Protein AF-A0AA39SJ85-F1 (afdb_monomer)

Sequence (107 aa):
MSWSLILIFIFHILLATVSAQLPNVTVAVDGTRDYRSIVEAVGVIPNNSDTFFYMHIKAGFYYENVYIGPEKRMIVMSGDGIGKTNVVSSRSNSSGFGIGDSAALSE

Foldseek 3Di:
DDVVVVVVVVVVVVVVVVPDDDAPFEEDCVPPTDHNAPQVVLVPQDFQDPDAHGYEYEFDEHAAQHERDPRRPRYDYHYPDDPRGHQDYPADVVNVADPQRRDSYHD

Radius of gyration: 18.67 Å; Cα contacts (8 Å, |Δi|>4): 174; chains: 1; bounding box: 26×42×61 Å

Secondary structure (DSSP, 8-state):
--HHHHHHHHHHHHHHHHT-PPPSEEE-TTSSSSBS-HHHHHHTSPTT-SS-EEEEE-SEEEE--EE--TT--SEEEEESSTTTEEEE----GGGT--GGGS-SEE-

Mean predicted aligned error: 7.39 Å

pLDDT: mean 90.7, std 10.91, range [55.97, 98.44]

Structure (mmCIF, N/CA/C/O backbone):
data_AF-A0AA39SJ85-F1
#
_entry.id   AF-A0AA39SJ85-F1
#
loop_
_atom_site.group_PDB
_atom_site.id
_atom_site.type_symbol
_atom_site.label_atom_id
_atom_site.label_alt_id
_atom_site.label_comp_id
_atom_site.label_asym_id
_atom_site.label_entity_id
_atom_site.label_seq_id
_atom_site.pdbx_PDB_ins_code
_atom_site.Cartn_x
_atom_site.Cartn_y
_atom_site.Cartn_z
_atom_site.occupancy
_atom_site.B_iso_or_equiv
_atom_site.auth_seq_id
_atom_site.auth_comp_id
_atom_site.auth_asym_id
_atom_site.auth_atom_id
_atom_site.pdbx_PDB_model_num
ATOM 1 N N . MET A 1 1 ? -2.245 -26.977 39.779 1.00 60.47 1 MET A N 1
ATOM 2 C CA . MET A 1 1 ? -2.369 -25.929 38.739 1.00 60.47 1 MET A CA 1
ATOM 3 C C . MET A 1 1 ? -1.894 -24.616 39.331 1.00 60.47 1 MET A C 1
ATOM 5 O O . MET A 1 1 ? -2.554 -24.084 40.212 1.00 60.47 1 MET A O 1
ATOM 9 N N . SER A 1 2 ? -0.702 -24.163 38.944 1.00 75.38 2 SER A N 1
ATOM 10 C CA . SER A 1 2 ? -0.111 -22.934 39.485 1.00 75.38 2 SER A CA 1
ATOM 11 C C . SER A 1 2 ? -0.765 -21.709 38.843 1.00 75.38 2 SER A C 1
ATOM 13 O O . SER A 1 2 ? -0.785 -21.598 37.618 1.00 75.38 2 SER A O 1
ATOM 15 N N . TRP A 1 3 ? -1.260 -20.776 39.659 1.00 70.81 3 TRP A N 1
ATOM 16 C CA . TRP A 1 3 ? -1.792 -19.478 39.215 1.00 70.81 3 TRP A CA 1
ATOM 17 C C . TRP A 1 3 ? -0.769 -18.646 38.423 1.00 70.81 3 TRP A C 1
ATOM 19 O O . TRP A 1 3 ? -1.144 -17.792 37.624 1.00 70.81 3 TRP A O 1
ATOM 29 N N . SER A 1 4 ? 0.523 -18.943 38.580 1.00 75.12 4 SER A N 1
ATOM 30 C CA . SER A 1 4 ? 1.608 -18.290 37.846 1.00 75.12 4 SER A CA 1
ATOM 31 C C . SER A 1 4 ? 1.532 -18.536 36.330 1.00 75.12 4 SER A C 1
ATOM 33 O O . SER A 1 4 ? 1.819 -17.636 35.547 1.00 75.12 4 SER A O 1
ATOM 35 N N . LEU A 1 5 ? 1.042 -19.704 35.895 1.00 78.06 5 LEU A N 1
ATOM 36 C CA . LEU A 1 5 ? 0.867 -20.003 34.467 1.00 78.06 5 LEU A CA 1
ATOM 37 C C . LEU A 1 5 ? -0.298 -19.220 33.847 1.00 78.06 5 LEU A C 1
ATOM 39 O O . LEU A 1 5 ? -0.199 -18.786 32.705 1.00 78.06 5 LEU A O 1
ATOM 43 N N . ILE 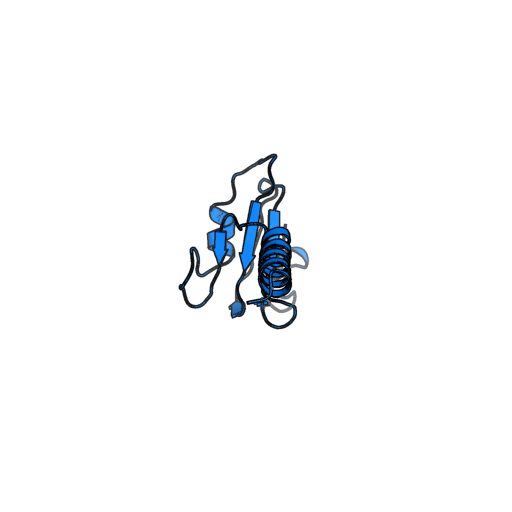A 1 6 ? -1.369 -18.989 34.611 1.00 80.12 6 ILE A N 1
ATOM 44 C CA . ILE A 1 6 ? -2.527 -18.201 34.162 1.00 80.12 6 ILE A CA 1
ATOM 45 C C . ILE A 1 6 ? -2.130 -16.727 33.995 1.00 80.12 6 ILE A C 1
ATOM 47 O O . ILE A 1 6 ? -2.489 -16.108 32.999 1.00 80.12 6 ILE A O 1
ATOM 51 N N . LEU A 1 7 ? -1.319 -16.184 34.908 1.00 77.69 7 LEU A N 1
ATOM 52 C CA . LEU A 1 7 ? -0.799 -14.815 34.813 1.00 77.69 7 LEU A CA 1
ATOM 53 C C . LEU A 1 7 ? 0.160 -14.619 33.632 1.00 77.69 7 LEU A C 1
ATOM 55 O O . LEU A 1 7 ? 0.075 -13.602 32.952 1.00 77.69 7 LEU A O 1
ATOM 59 N N . ILE A 1 8 ? 1.026 -15.595 33.339 1.00 82.25 8 ILE A N 1
ATOM 60 C CA . ILE A 1 8 ? 1.905 -15.543 32.159 1.00 82.25 8 ILE A CA 1
ATOM 61 C C . ILE A 1 8 ? 1.084 -15.609 30.867 1.00 82.25 8 ILE A C 1
ATOM 63 O O . ILE A 1 8 ? 1.389 -14.885 29.920 1.00 82.25 8 ILE A O 1
ATOM 67 N N . PHE A 1 9 ? 0.030 -16.429 30.828 1.00 80.19 9 PHE A N 1
ATOM 68 C CA . PHE A 1 9 ? -0.854 -16.530 29.666 1.00 80.19 9 PHE A CA 1
ATOM 69 C C . PHE A 1 9 ? -1.643 -15.232 29.441 1.00 80.19 9 PHE A C 1
ATOM 71 O O . PHE A 1 9 ? -1.699 -14.734 28.321 1.00 80.19 9 PHE A O 1
ATOM 78 N N . ILE A 1 10 ? -2.169 -14.626 30.511 1.00 79.25 10 ILE A N 1
ATOM 79 C CA . ILE A 1 10 ? -2.841 -13.319 30.461 1.00 79.25 10 ILE A CA 1
ATOM 80 C C . ILE A 1 10 ? -1.864 -12.214 30.044 1.00 79.25 10 ILE A C 1
ATOM 82 O O . ILE A 1 10 ? -2.227 -11.370 29.235 1.00 79.25 10 ILE A O 1
ATOM 86 N N . PHE A 1 11 ? -0.618 -12.230 30.524 1.00 76.81 11 PHE A N 1
ATOM 87 C CA . PHE A 1 11 ? 0.401 -11.253 30.131 1.00 76.81 11 PHE A CA 1
ATOM 88 C C . PHE A 1 11 ? 0.807 -11.384 28.656 1.00 76.81 11 PHE A C 1
ATOM 90 O O . PHE A 1 11 ? 0.956 -10.375 27.975 1.00 76.81 11 PHE A O 1
ATOM 97 N N . HIS A 1 12 ? 0.927 -12.608 28.131 1.00 70.88 12 HIS A N 1
ATOM 98 C CA . HIS A 1 12 ? 1.188 -12.828 26.703 1.00 70.88 12 HIS A CA 1
ATOM 99 C C . HIS A 1 12 ? 0.012 -12.388 25.830 1.00 70.88 12 HIS A C 1
ATOM 101 O O . HIS A 1 12 ? 0.224 -11.764 24.791 1.00 70.88 12 HIS A O 1
ATOM 107 N N . ILE A 1 13 ? -1.221 -12.668 26.262 1.00 71.69 13 ILE A N 1
ATOM 108 C CA . ILE A 1 13 ? -2.421 -12.182 25.574 1.00 71.69 13 ILE A CA 1
ATOM 109 C C . ILE A 1 13 ? -2.461 -10.647 25.613 1.00 71.69 13 ILE A C 1
ATOM 111 O O . ILE A 1 13 ? -2.690 -10.019 24.584 1.00 71.69 13 ILE A O 1
ATOM 115 N N . LEU A 1 14 ? -2.148 -10.030 26.756 1.00 70.75 14 LEU A N 1
ATOM 116 C CA . LEU A 1 14 ? -2.105 -8.577 26.909 1.00 70.75 14 LEU A CA 1
ATOM 117 C C . LEU A 1 14 ? -1.031 -7.939 26.009 1.00 70.75 14 LEU A C 1
ATOM 119 O O . LEU A 1 14 ? -1.325 -6.972 25.309 1.00 70.75 14 LEU A O 1
ATOM 123 N N . LEU A 1 15 ? 0.175 -8.515 25.945 1.00 64.00 15 LEU A N 1
ATOM 124 C CA . LEU A 1 15 ? 1.256 -8.032 25.078 1.00 64.00 15 LEU A CA 1
ATOM 125 C C . LEU A 1 15 ? 0.882 -8.117 23.589 1.00 64.00 15 LEU A C 1
ATOM 127 O O . LEU A 1 15 ? 1.163 -7.190 22.833 1.00 64.00 15 LEU A O 1
ATOM 131 N N . ALA A 1 16 ? 0.198 -9.187 23.175 1.00 60.53 16 ALA A N 1
ATOM 132 C CA . ALA A 1 16 ? -0.272 -9.341 21.800 1.00 60.53 16 ALA A CA 1
ATOM 133 C C . ALA A 1 16 ? -1.357 -8.312 21.426 1.00 60.53 16 ALA A C 1
ATOM 135 O O . ALA A 1 16 ? -1.372 -7.824 20.298 1.00 60.53 16 ALA A O 1
ATOM 136 N N . THR A 1 17 ? -2.239 -7.940 22.364 1.00 55.97 17 THR A N 1
ATOM 137 C CA . THR A 1 17 ? -3.319 -6.967 22.102 1.00 55.97 17 THR A CA 1
ATOM 138 C C . THR A 1 17 ? -2.851 -5.515 21.982 1.00 55.97 17 THR A C 1
ATOM 140 O O . THR A 1 17 ? -3.505 -4.728 21.306 1.00 55.97 17 THR A O 1
ATOM 143 N N . VAL A 1 18 ? -1.714 -5.149 22.582 1.00 58.19 18 VAL A N 1
ATOM 144 C CA . VAL A 1 18 ? -1.217 -3.758 22.586 1.00 58.19 18 VAL A CA 1
ATOM 145 C C . VAL A 1 18 ? -0.565 -3.351 21.252 1.00 58.19 18 VAL A C 1
ATOM 147 O O . VAL A 1 18 ? -0.425 -2.163 20.980 1.00 58.19 18 VAL A O 1
ATOM 150 N N . SER A 1 19 ? -0.194 -4.301 20.385 1.00 58.09 19 SER A N 1
ATOM 151 C CA . SER A 1 19 ? 0.632 -4.020 19.197 1.00 58.09 19 SER A CA 1
ATOM 152 C C . SER A 1 19 ? -0.117 -3.960 17.856 1.00 58.09 19 SER A C 1
ATOM 154 O O . SER A 1 19 ? 0.516 -3.662 16.842 1.00 58.09 19 SER A O 1
ATOM 156 N N . ALA A 1 20 ? -1.419 -4.253 17.797 1.00 62.97 20 ALA A N 1
ATOM 157 C CA . ALA A 1 20 ? -2.135 -4.376 16.523 1.00 62.97 20 ALA A CA 1
ATOM 158 C C . ALA A 1 20 ? -3.190 -3.271 16.344 1.00 62.97 20 ALA A C 1
ATOM 160 O O . ALA A 1 20 ? -4.330 -3.413 16.782 1.00 62.97 20 ALA A O 1
ATOM 161 N N . GLN A 1 21 ? -2.822 -2.180 15.664 1.00 71.25 21 GLN A N 1
ATOM 162 C CA . GLN A 1 21 ? -3.802 -1.225 15.139 1.00 71.25 21 GLN A CA 1
ATOM 163 C C . GLN A 1 21 ? -4.635 -1.922 14.052 1.00 71.25 21 GLN A C 1
ATOM 165 O O . GLN A 1 21 ? -4.079 -2.418 13.071 1.00 71.25 21 GLN A O 1
ATOM 170 N N . LEU A 1 22 ? -5.959 -1.964 14.220 1.00 87.50 22 LEU A N 1
ATOM 171 C CA . LEU A 1 22 ? -6.866 -2.523 13.214 1.00 87.50 22 LEU A CA 1
ATOM 172 C C . LEU A 1 22 ? -6.837 -1.650 11.945 1.00 87.50 22 LEU A C 1
ATOM 174 O O . LEU A 1 22 ? -7.078 -0.443 12.046 1.00 87.50 22 LEU A O 1
ATOM 178 N N . PRO A 1 23 ? -6.541 -2.223 10.764 1.00 94.62 23 PRO A N 1
ATOM 179 C CA . PRO A 1 23 ? -6.553 -1.466 9.522 1.00 94.62 23 PRO A CA 1
ATOM 180 C C . PRO A 1 23 ? -7.986 -1.109 9.113 1.00 94.62 23 PRO A C 1
ATOM 182 O O . PRO A 1 23 ? -8.918 -1.878 9.345 1.00 94.62 23 PRO A O 1
ATOM 185 N 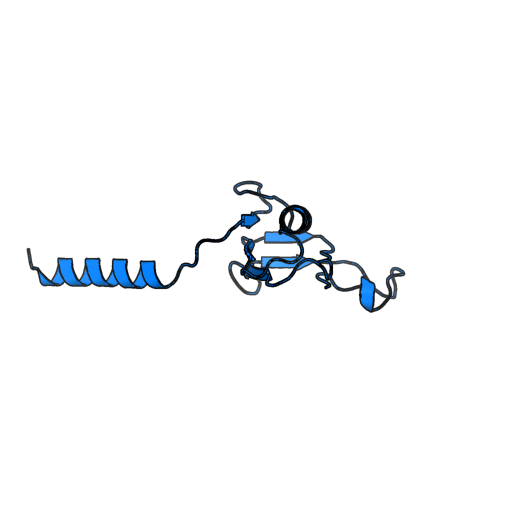N . ASN A 1 24 ? -8.154 0.042 8.460 1.00 97.19 24 ASN A N 1
ATOM 186 C CA . ASN A 1 24 ? -9.409 0.427 7.815 1.00 97.19 24 ASN A CA 1
ATOM 187 C C . ASN A 1 24 ? -9.705 -0.470 6.611 1.00 97.19 24 ASN A C 1
ATOM 189 O O . ASN A 1 24 ? -10.859 -0.817 6.381 1.00 97.19 24 ASN A O 1
ATOM 193 N N . VAL A 1 25 ? -8.664 -0.827 5.852 1.00 97.81 25 VAL A N 1
ATOM 194 C CA . VAL A 1 25 ? -8.747 -1.735 4.702 1.00 97.81 25 VAL A CA 1
ATOM 195 C C . VAL A 1 25 ? -7.506 -2.617 4.624 1.00 97.81 25 VAL A C 1
ATOM 197 O O . VAL A 1 25 ? -6.401 -2.208 4.993 1.00 97.81 25 VAL A O 1
ATOM 200 N N . THR A 1 26 ? -7.685 -3.826 4.102 1.00 98.12 26 THR A N 1
ATOM 201 C CA . THR A 1 26 ? -6.609 -4.772 3.821 1.00 98.12 26 THR A CA 1
ATOM 202 C C . THR A 1 26 ? -6.562 -5.120 2.336 1.00 98.12 26 THR A C 1
ATOM 204 O O . THR A 1 26 ? -7.551 -5.563 1.754 1.00 98.12 26 THR A O 1
ATOM 207 N N . VAL A 1 27 ? -5.380 -4.987 1.738 1.00 98.44 27 VAL A N 1
ATOM 208 C CA . VAL A 1 27 ? -5.105 -5.356 0.346 1.00 98.44 27 VAL A CA 1
ATOM 209 C C . VAL A 1 27 ? -4.408 -6.713 0.307 1.00 98.44 27 VAL A C 1
ATOM 211 O O . VAL A 1 27 ? -3.455 -6.946 1.053 1.00 98.44 27 VAL A O 1
ATOM 214 N N . ALA A 1 28 ? -4.874 -7.615 -0.553 1.00 98.44 28 ALA A N 1
ATOM 215 C CA . ALA A 1 28 ? -4.243 -8.906 -0.794 1.00 98.44 28 ALA A CA 1
ATOM 216 C C . ALA A 1 28 ? -4.351 -9.303 -2.269 1.00 98.44 28 ALA A C 1
ATOM 218 O O . ALA A 1 28 ? -5.448 -9.468 -2.800 1.00 98.44 28 ALA A O 1
ATOM 219 N N . VAL A 1 29 ? -3.206 -9.518 -2.922 1.00 96.88 29 VAL A N 1
ATOM 220 C CA . VAL A 1 29 ? -3.123 -9.875 -4.353 1.00 96.88 29 VAL A CA 1
ATOM 221 C C . VAL A 1 29 ? -3.921 -11.142 -4.727 1.00 96.88 29 VAL A C 1
ATOM 223 O O . VAL A 1 29 ? -4.437 -11.271 -5.844 1.00 96.88 29 VAL A O 1
ATOM 226 N N . ASP A 1 30 ? -4.071 -12.069 -3.777 1.00 95.75 30 ASP A N 1
ATOM 227 C CA . ASP A 1 30 ? -4.842 -13.309 -3.919 1.00 95.75 30 ASP A CA 1
ATOM 228 C C . ASP A 1 30 ? -6.369 -13.105 -3.848 1.00 95.75 30 ASP A C 1
ATOM 230 O O . ASP A 1 30 ? -7.125 -14.011 -4.198 1.00 95.75 30 ASP A O 1
ATOM 234 N N . GLY A 1 31 ? -6.832 -11.917 -3.447 1.00 93.12 31 GLY A N 1
ATOM 235 C CA . GLY A 1 31 ? -8.248 -11.589 -3.281 1.00 93.12 31 GLY A CA 1
ATOM 236 C C . GLY A 1 31 ? -8.889 -12.130 -2.008 1.00 93.12 31 GLY A C 1
ATOM 237 O O . GLY A 1 31 ? -10.110 -12.159 -1.917 1.00 93.12 31 GLY A O 1
ATOM 238 N N . THR A 1 32 ? -8.105 -12.540 -1.011 1.00 95.12 32 THR A N 1
ATOM 239 C CA . THR A 1 32 ? -8.628 -13.040 0.277 1.00 95.12 32 THR A CA 1
ATOM 240 C C . THR A 1 32 ? -9.068 -11.936 1.246 1.00 95.12 32 THR A C 1
ATOM 242 O O . THR A 1 32 ? -9.449 -12.225 2.383 1.00 95.12 32 THR A O 1
ATOM 245 N N . ARG A 1 33 ? -8.959 -10.668 0.837 1.00 95.94 33 ARG A N 1
ATOM 246 C CA . ARG A 1 33 ? -9.202 -9.463 1.645 1.00 95.94 33 ARG A CA 1
ATOM 247 C C . ARG A 1 33 ? -10.000 -8.432 0.845 1.00 95.94 33 ARG A C 1
ATOM 249 O O . ARG A 1 33 ? -10.504 -8.758 -0.223 1.00 95.94 33 ARG A O 1
ATOM 256 N N . ASP A 1 34 ? -10.134 -7.225 1.387 1.00 97.44 34 ASP A N 1
ATOM 257 C CA . ASP A 1 34 ? -11.056 -6.196 0.893 1.00 97.44 34 ASP A CA 1
ATOM 258 C C . ASP A 1 34 ? -10.778 -5.802 -0.564 1.00 97.44 34 ASP A C 1
ATOM 260 O O . ASP A 1 34 ? -11.711 -5.687 -1.354 1.00 97.44 34 ASP A O 1
ATOM 264 N N . TYR A 1 35 ? -9.498 -5.646 -0.927 1.00 98.12 35 TYR A N 1
ATOM 265 C CA . TYR A 1 35 ? -9.076 -5.253 -2.276 1.00 98.12 35 TYR A CA 1
ATOM 266 C C . TYR A 1 35 ? -7.935 -6.119 -2.797 1.00 98.12 35 TYR A C 1
ATOM 268 O O . TYR A 1 35 ? -7.119 -6.637 -2.028 1.00 98.12 35 TYR A O 1
ATOM 276 N N . ARG A 1 36 ? -7.847 -6.235 -4.125 1.00 97.56 36 ARG A N 1
ATOM 277 C CA . ARG A 1 36 ? -6.745 -6.934 -4.810 1.00 97.56 36 ARG A CA 1
ATOM 278 C C . ARG A 1 36 ? -5.625 -5.996 -5.241 1.00 97.56 36 ARG A C 1
ATOM 280 O O . ARG A 1 36 ? -4.502 -6.455 -5.430 1.00 97.56 36 ARG A O 1
ATOM 287 N N . SER A 1 37 ? -5.942 -4.713 -5.385 1.00 97.56 37 SER A N 1
ATOM 288 C CA . SER A 1 37 ? -5.048 -3.653 -5.845 1.00 97.56 37 SER A CA 1
ATOM 289 C C . SER A 1 37 ? -4.940 -2.540 -4.804 1.00 97.56 37 SER A C 1
ATOM 291 O O . SER A 1 37 ? -5.910 -2.209 -4.115 1.00 97.56 37 SER A O 1
ATOM 293 N N . ILE A 1 38 ? -3.754 -1.939 -4.707 1.00 98.12 38 ILE A N 1
ATOM 294 C CA . ILE A 1 38 ? -3.516 -0.753 -3.883 1.00 98.12 38 ILE A CA 1
ATOM 295 C C . ILE A 1 38 ? -4.245 0.454 -4.488 1.00 98.12 38 ILE A C 1
ATOM 297 O O . ILE A 1 38 ? -4.825 1.237 -3.741 1.00 98.12 38 ILE A O 1
ATOM 301 N N . VAL A 1 39 ? -4.297 0.584 -5.819 1.00 97.94 39 VAL A N 1
ATOM 302 C CA . VAL A 1 39 ? -5.057 1.651 -6.504 1.00 97.94 39 VAL A CA 1
ATOM 303 C C . VAL A 1 39 ? -6.545 1.611 -6.138 1.00 97.94 39 VAL A C 1
ATOM 305 O O . VAL A 1 39 ? -7.128 2.652 -5.834 1.00 97.94 39 VAL A O 1
ATOM 308 N N . GLU A 1 40 ? -7.159 0.426 -6.105 1.00 97.69 40 GLU A N 1
ATOM 309 C CA . GLU A 1 40 ? -8.558 0.274 -5.670 1.00 97.69 40 GLU A CA 1
ATOM 310 C C . GLU A 1 40 ? -8.748 0.730 -4.218 1.00 97.69 40 GLU A C 1
ATOM 312 O O . GLU A 1 40 ? -9.672 1.485 -3.910 1.00 97.69 40 GLU A O 1
ATOM 317 N N . ALA A 1 41 ? -7.834 0.326 -3.334 1.00 97.81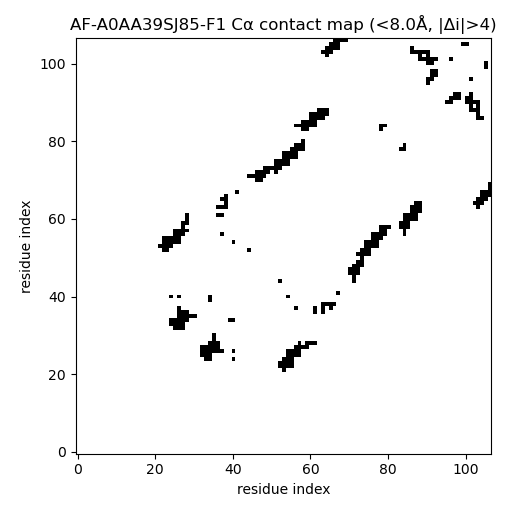 41 ALA A N 1
ATOM 318 C CA . ALA A 1 41 ? -7.879 0.689 -1.924 1.00 97.81 41 ALA A CA 1
ATOM 319 C C . ALA A 1 41 ? -7.656 2.196 -1.691 1.00 97.81 41 ALA A C 1
ATOM 321 O O . ALA A 1 41 ? -8.269 2.772 -0.793 1.00 97.81 41 ALA A O 1
ATOM 322 N N . VAL A 1 42 ? -6.835 2.862 -2.511 1.00 97.88 42 VAL A N 1
ATOM 323 C CA . VAL A 1 42 ? -6.678 4.329 -2.492 1.00 97.88 42 VAL A CA 1
ATOM 324 C C . VAL A 1 42 ? -7.981 5.033 -2.884 1.00 97.88 42 VAL A C 1
ATOM 326 O O . VAL A 1 42 ? -8.320 6.077 -2.318 1.00 97.88 42 VAL A O 1
ATOM 329 N N . GLY A 1 43 ? -8.756 4.445 -3.799 1.00 97.38 43 GLY A N 1
ATOM 330 C CA . GLY A 1 43 ? -10.029 4.997 -4.267 1.00 97.38 43 GLY A CA 1
ATOM 331 C C . GLY A 1 43 ? -11.053 5.231 -3.153 1.00 97.38 43 GLY A C 1
ATOM 332 O O . GLY A 1 43 ? -11.803 6.207 -3.210 1.00 97.38 43 GLY A O 1
ATOM 333 N N . VAL A 1 44 ? -11.046 4.399 -2.107 1.00 96.81 44 VAL A N 1
ATOM 334 C CA . VAL A 1 44 ? -12.012 4.482 -0.995 1.00 96.81 44 VAL A CA 1
ATOM 335 C C . VAL A 1 44 ? -11.561 5.356 0.174 1.00 96.81 44 VAL A C 1
ATOM 337 O O . VAL A 1 44 ? -12.334 5.581 1.105 1.00 96.81 44 VAL A O 1
ATOM 340 N N . ILE A 1 45 ? -10.332 5.875 0.138 1.00 96.81 45 ILE A N 1
ATOM 341 C CA . ILE A 1 45 ? -9.825 6.778 1.176 1.00 96.81 45 ILE A CA 1
ATOM 342 C C . ILE A 1 45 ? -10.656 8.073 1.152 1.00 96.81 45 ILE A C 1
ATOM 344 O O . ILE A 1 45 ? -10.793 8.673 0.087 1.00 96.81 45 ILE A O 1
ATOM 348 N N . PRO A 1 46 ? -11.206 8.556 2.276 1.00 96.75 46 PRO A N 1
ATOM 349 C CA . PRO A 1 46 ? -11.949 9.812 2.289 1.00 96.75 46 PRO A CA 1
ATOM 350 C C . PRO A 1 46 ? -11.062 11.015 1.939 1.00 96.75 46 PRO A C 1
ATOM 352 O O . PRO A 1 46 ? -9.947 11.154 2.444 1.00 96.75 46 PRO A O 1
ATOM 355 N N . ASN A 1 47 ? -11.575 11.920 1.107 1.00 97.62 47 ASN A N 1
ATOM 356 C CA . ASN A 1 47 ? -10.876 13.163 0.781 1.00 97.62 47 ASN A CA 1
ATOM 357 C C . ASN A 1 47 ? -10.887 14.110 1.988 1.00 97.62 47 ASN A C 1
ATOM 359 O O . ASN A 1 47 ? -11.891 14.227 2.687 1.00 97.62 47 ASN A O 1
ATOM 363 N N . ASN A 1 48 ? -9.787 14.833 2.183 1.00 96.38 48 ASN A N 1
ATOM 364 C CA . ASN A 1 48 ? -9.593 15.861 3.201 1.00 96.38 48 ASN A CA 1
ATOM 365 C C . ASN A 1 48 ? -9.869 15.392 4.639 1.00 96.38 48 ASN A C 1
ATOM 367 O O . ASN A 1 48 ? -10.180 16.213 5.495 1.00 96.38 48 ASN A O 1
ATOM 371 N N . SER A 1 49 ? -9.700 14.099 4.920 1.00 95.62 49 SER A N 1
ATOM 372 C CA . SER A 1 49 ? -9.808 13.543 6.272 1.00 95.62 49 SER A CA 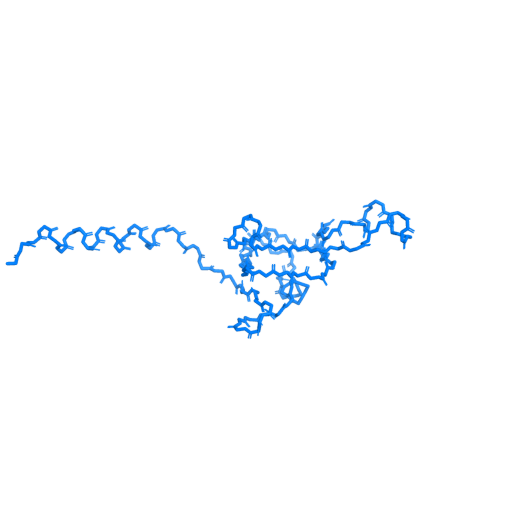1
ATOM 373 C C . SER A 1 49 ? -8.823 14.206 7.244 1.00 95.62 49 SER A C 1
ATOM 375 O O . SER A 1 49 ? -7.676 14.475 6.879 1.00 95.62 49 SER A O 1
ATOM 377 N N . ASP A 1 50 ? -9.275 14.427 8.481 1.00 95.31 50 ASP A N 1
ATOM 378 C CA . ASP A 1 50 ? -8.442 14.832 9.626 1.00 95.31 50 ASP A CA 1
ATOM 379 C C . ASP A 1 50 ? -8.122 13.641 10.556 1.00 95.31 50 ASP A C 1
ATOM 381 O O . ASP A 1 50 ? -7.590 13.808 11.653 1.00 95.31 50 ASP A O 1
ATOM 385 N N . THR A 1 51 ? -8.459 12.422 10.126 1.00 94.81 51 THR A N 1
ATOM 386 C CA . THR A 1 51 ? -8.150 11.171 10.830 1.00 94.81 51 THR A CA 1
ATOM 387 C C . THR A 1 51 ? -7.273 10.265 9.981 1.00 94.81 51 THR A C 1
ATOM 389 O O . THR A 1 51 ? -7.463 10.193 8.76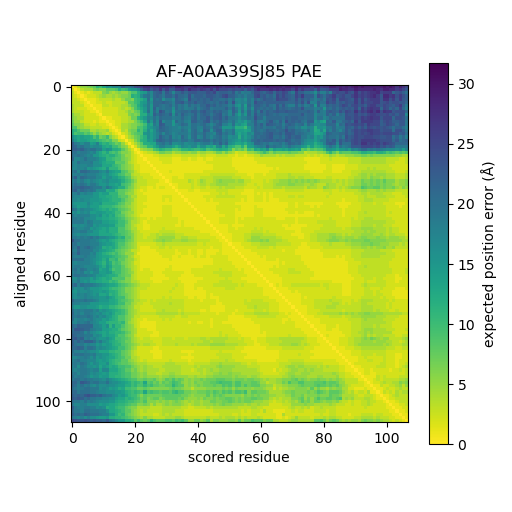3 1.00 94.81 51 THR A O 1
ATOM 392 N N . PHE A 1 52 ? -6.368 9.529 10.635 1.00 95.56 52 PHE A N 1
ATOM 393 C CA . PHE A 1 52 ? -5.521 8.543 9.971 1.00 95.56 52 PHE A CA 1
ATOM 394 C C . PHE A 1 52 ? -6.342 7.449 9.285 1.00 95.56 52 PHE A C 1
ATOM 396 O O . PHE A 1 52 ? -7.240 6.861 9.890 1.00 95.56 52 PHE A O 1
ATOM 403 N N . PHE A 1 53 ? -5.976 7.142 8.044 1.00 97.06 53 PHE A N 1
ATOM 404 C CA . PHE A 1 53 ? -6.476 5.996 7.300 1.00 97.06 53 PHE A CA 1
ATOM 405 C C . PHE A 1 53 ? -5.386 4.923 7.229 1.00 97.06 53 PHE A C 1
ATOM 407 O O . PHE A 1 53 ? -4.367 5.097 6.560 1.00 97.06 53 PHE A O 1
ATOM 414 N N . TYR A 1 54 ? -5.594 3.812 7.928 1.00 97.12 54 TYR A N 1
ATOM 415 C CA . TYR A 1 54 ? -4.669 2.687 8.005 1.00 97.12 54 TYR A CA 1
ATOM 416 C C . TYR A 1 54 ? -4.979 1.660 6.917 1.00 97.12 54 TYR A C 1
ATOM 418 O O . TYR A 1 54 ? -5.988 0.957 6.969 1.00 97.12 54 TYR A O 1
ATOM 426 N N . MET A 1 55 ? -4.079 1.539 5.951 1.00 97.00 55 MET A N 1
ATOM 427 C CA . MET A 1 55 ? -4.100 0.518 4.913 1.00 97.00 55 MET A CA 1
ATOM 428 C C . MET A 1 55 ? -3.040 -0.538 5.219 1.00 97.00 55 MET A C 1
ATOM 430 O O . MET A 1 55 ? -1.847 -0.235 5.297 1.00 97.00 55 MET A O 1
ATOM 434 N N . HIS A 1 56 ? -3.468 -1.790 5.360 1.00 97.81 56 HIS A N 1
ATOM 435 C CA . HIS A 1 56 ? -2.552 -2.919 5.471 1.00 97.81 56 HIS A CA 1
ATOM 436 C C . HIS A 1 56 ? -2.425 -3.640 4.128 1.00 97.81 56 HIS A C 1
ATOM 438 O O . HIS A 1 56 ? -3.424 -4.006 3.515 1.00 97.81 56 HIS A O 1
ATOM 444 N N . ILE A 1 57 ? -1.197 -3.850 3.668 1.00 98.25 57 ILE A N 1
ATOM 445 C CA . ILE A 1 57 ? -0.888 -4.460 2.377 1.00 98.25 57 ILE A CA 1
ATOM 446 C C . ILE A 1 57 ? -0.201 -5.793 2.654 1.00 98.25 57 ILE A C 1
ATOM 448 O O . ILE A 1 57 ? 0.925 -5.845 3.152 1.00 98.25 57 ILE A O 1
ATOM 452 N N . LYS A 1 58 ? -0.886 -6.890 2.344 1.00 98.25 58 LYS A N 1
ATOM 453 C CA . LYS A 1 58 ? -0.339 -8.228 2.559 1.00 98.25 58 LYS A CA 1
ATOM 454 C C . LYS A 1 58 ? 0.833 -8.509 1.630 1.00 98.25 58 LYS A C 1
ATOM 456 O O . LYS A 1 58 ? 0.919 -7.940 0.541 1.00 98.25 58 LYS A O 1
ATOM 461 N N . ALA A 1 59 ? 1.678 -9.454 2.028 1.00 98.25 59 ALA A N 1
ATOM 462 C CA . ALA A 1 59 ? 2.776 -9.961 1.221 1.00 98.25 59 ALA A CA 1
ATOM 463 C C . ALA A 1 59 ? 2.319 -10.329 -0.201 1.00 98.25 59 ALA A C 1
ATOM 465 O O . ALA A 1 59 ? 1.282 -10.964 -0.401 1.00 98.25 59 ALA A O 1
ATOM 466 N N . GLY A 1 60 ? 3.114 -9.932 -1.187 1.00 97.81 60 GLY A N 1
ATOM 467 C CA . GLY A 1 60 ? 2.788 -10.074 -2.596 1.00 97.81 60 GLY A CA 1
ATOM 468 C C . GLY A 1 60 ? 3.600 -9.134 -3.480 1.00 97.81 60 GLY A C 1
ATOM 469 O O . GLY A 1 60 ? 4.296 -8.234 -2.999 1.00 97.81 60 GLY A O 1
ATOM 470 N N . PHE A 1 61 ? 3.491 -9.366 -4.786 1.00 98.00 61 PHE A N 1
ATOM 471 C CA . PHE A 1 61 ? 3.980 -8.463 -5.820 1.00 98.00 61 PHE A CA 1
ATOM 472 C C . PHE A 1 61 ? 2.795 -7.721 -6.430 1.00 98.00 61 PHE A C 1
ATOM 474 O O . PHE A 1 61 ? 1.920 -8.329 -7.046 1.00 98.00 61 PHE A O 1
ATOM 481 N N . TYR A 1 62 ? 2.794 -6.408 -6.253 1.00 98.00 62 TYR A N 1
ATOM 482 C CA . TYR A 1 62 ? 1.783 -5.490 -6.750 1.00 98.00 62 TYR A CA 1
ATOM 483 C C . TYR A 1 62 ? 2.374 -4.739 -7.941 1.00 98.00 62 TYR A C 1
ATOM 485 O O . TYR A 1 62 ? 3.160 -3.807 -7.774 1.00 98.00 62 TYR A O 1
ATOM 493 N N . TYR A 1 63 ? 2.053 -5.199 -9.151 1.00 97.19 63 TYR A N 1
ATOM 494 C CA . TYR A 1 63 ? 2.527 -4.605 -10.405 1.00 97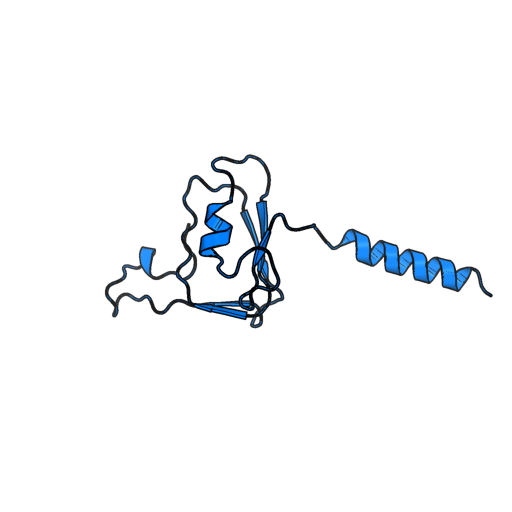.19 63 TYR A CA 1
ATOM 495 C C . TYR A 1 63 ? 1.604 -3.466 -10.833 1.00 97.19 63 TYR A C 1
ATOM 497 O O . TYR A 1 63 ? 0.770 -3.615 -11.726 1.00 97.19 63 TYR A O 1
ATOM 505 N N . GLU A 1 64 ? 1.725 -2.332 -10.158 1.00 96.12 64 GLU A N 1
ATOM 506 C CA . GLU A 1 64 ? 0.864 -1.173 -10.350 1.00 96.12 64 GLU A CA 1
ATOM 507 C C . GLU A 1 64 ? 1.641 0.134 -10.158 1.00 96.12 64 GLU A C 1
ATOM 509 O O . GLU A 1 64 ? 2.712 0.169 -9.556 1.00 96.12 64 GLU A O 1
ATOM 514 N N . ASN A 1 65 ? 1.097 1.212 -10.722 1.00 95.88 65 ASN A N 1
ATOM 515 C CA . ASN A 1 65 ? 1.566 2.572 -10.479 1.00 95.88 65 ASN A CA 1
ATOM 516 C C . ASN A 1 65 ? 0.513 3.250 -9.618 1.00 95.88 65 ASN A C 1
ATOM 518 O O . ASN A 1 65 ? -0.585 3.534 -10.101 1.00 95.88 65 ASN A O 1
ATOM 522 N N . VAL A 1 66 ? 0.829 3.447 -8.347 1.00 97.00 66 VAL A N 1
ATOM 523 C CA . VAL A 1 66 ? -0.099 3.985 -7.361 1.00 97.00 66 VAL A CA 1
ATOM 524 C C . VAL A 1 66 ? 0.098 5.490 -7.281 1.00 97.00 66 VAL A C 1
ATOM 526 O O . VAL A 1 66 ? 1.197 5.954 -6.994 1.00 97.00 66 VAL A O 1
ATOM 529 N N . TYR A 1 67 ? -0.980 6.233 -7.506 1.00 96.12 67 TYR A N 1
ATOM 530 C CA . TYR A 1 67 ? -1.028 7.673 -7.296 1.00 96.12 67 TYR A CA 1
ATOM 531 C C . TYR A 1 67 ? -1.989 7.984 -6.153 1.00 96.12 67 TYR A C 1
ATOM 533 O O . TYR A 1 67 ? -3.144 7.550 -6.172 1.00 96.12 67 TYR A O 1
ATOM 541 N N . ILE A 1 68 ? -1.510 8.726 -5.164 1.00 96.50 68 ILE A N 1
ATOM 542 C CA . ILE A 1 68 ? -2.287 9.224 -4.037 1.00 96.50 68 ILE A CA 1
ATOM 543 C C . ILE A 1 68 ? -2.533 10.705 -4.300 1.00 96.50 68 ILE A C 1
ATOM 545 O O . ILE A 1 68 ? -1.614 11.503 -4.231 1.00 96.50 68 ILE A O 1
ATOM 549 N N . GLY A 1 69 ? -3.770 11.078 -4.628 1.00 96.19 69 GLY A N 1
ATOM 550 C CA . GLY A 1 69 ? -4.094 12.482 -4.882 1.00 96.19 69 GLY A CA 1
ATOM 551 C C . GLY A 1 69 ? -3.844 13.371 -3.653 1.00 96.19 69 GLY A C 1
ATOM 552 O O . GLY A 1 69 ? -4.024 12.906 -2.522 1.00 96.19 69 GLY A O 1
ATOM 553 N N . PRO A 1 70 ? -3.498 14.660 -3.833 1.00 95.56 70 PRO A N 1
ATOM 554 C CA . PRO A 1 70 ? -3.179 15.582 -2.737 1.00 95.56 70 PRO A CA 1
ATOM 555 C C . PRO A 1 70 ? -4.349 15.808 -1.765 1.00 95.56 70 PRO A C 1
ATOM 557 O O . PRO A 1 70 ? -4.159 16.243 -0.628 1.00 95.56 70 PRO A O 1
ATOM 560 N N . GLU A 1 71 ? -5.579 15.515 -2.188 1.00 96.69 71 GLU A N 1
ATOM 561 C CA . GLU A 1 71 ? -6.765 15.536 -1.339 1.00 96.69 71 GLU A CA 1
ATOM 562 C C . GLU A 1 71 ? -6.815 14.373 -0.339 1.00 96.69 71 GLU A C 1
ATOM 564 O O . GLU A 1 71 ? -7.555 14.437 0.644 1.00 96.69 71 GLU A O 1
ATOM 569 N N . LYS A 1 72 ? -6.057 13.297 -0.557 1.00 96.56 72 LYS A N 1
ATOM 570 C CA . LYS A 1 72 ? -6.008 12.132 0.327 1.00 96.56 72 LYS A CA 1
ATOM 571 C C . LYS A 1 72 ? -4.956 12.369 1.413 1.00 96.56 72 LYS A C 1
ATOM 573 O O . LYS A 1 72 ? -3.767 12.145 1.220 1.00 96.56 72 LYS A O 1
ATOM 578 N N . ARG A 1 73 ? -5.393 12.837 2.582 1.00 94.81 73 ARG A N 1
ATOM 579 C CA . ARG A 1 73 ? -4.501 13.198 3.699 1.00 94.81 73 ARG A CA 1
ATOM 580 C C . ARG A 1 73 ? -4.459 12.104 4.768 1.00 94.81 73 ARG A C 1
ATOM 582 O O . ARG A 1 73 ? -5.413 11.349 4.926 1.00 94.81 73 ARG A O 1
ATOM 589 N N . MET A 1 74 ? -3.370 12.077 5.541 1.00 95.56 74 MET A N 1
ATOM 590 C CA . MET A 1 74 ? -3.193 11.217 6.725 1.00 95.56 74 MET A CA 1
ATOM 591 C C . MET A 1 74 ? -3.288 9.711 6.435 1.00 95.56 74 MET A C 1
ATOM 593 O O . MET A 1 74 ? -3.990 8.971 7.120 1.00 95.56 74 MET A O 1
ATOM 597 N N . ILE A 1 75 ? -2.564 9.234 5.425 1.00 96.12 75 ILE A N 1
ATOM 598 C CA . ILE A 1 75 ? -2.563 7.815 5.059 1.00 96.12 75 ILE A CA 1
ATOM 599 C C . ILE A 1 75 ? -1.383 7.107 5.722 1.00 96.12 75 ILE A C 1
ATOM 601 O O . ILE A 1 75 ? -0.247 7.573 5.663 1.00 96.12 75 ILE A O 1
ATOM 605 N N . VAL A 1 76 ? -1.649 5.947 6.315 1.00 95.75 76 VAL A N 1
ATOM 606 C CA . VAL A 1 76 ? -0.624 5.021 6.795 1.00 95.75 76 VAL A CA 1
ATOM 607 C C . VAL A 1 76 ? -0.715 3.748 5.971 1.00 95.75 76 VAL A C 1
ATOM 609 O O . VAL A 1 76 ? -1.712 3.035 6.041 1.00 95.75 76 VAL A O 1
ATOM 612 N N . MET A 1 77 ? 0.339 3.445 5.219 1.00 96.06 77 MET A N 1
ATOM 613 C CA . MET A 1 77 ? 0.485 2.176 4.505 1.00 96.06 77 MET A CA 1
ATOM 614 C C . MET A 1 77 ? 1.467 1.279 5.258 1.00 96.06 77 MET A C 1
ATOM 616 O O . MET A 1 77 ? 2.597 1.682 5.533 1.00 96.06 77 MET A O 1
ATOM 620 N N . SER A 1 78 ? 1.047 0.061 5.595 1.00 96.25 78 SER A N 1
ATOM 621 C CA . SER A 1 78 ? 1.874 -0.916 6.310 1.00 96.25 78 SER A CA 1
ATOM 622 C C . SER A 1 78 ? 1.880 -2.260 5.593 1.00 96.25 78 SER A C 1
ATOM 624 O O . SER A 1 78 ? 0.819 -2.826 5.335 1.00 96.25 78 SER A O 1
ATOM 626 N N . GLY A 1 79 ? 3.072 -2.778 5.293 1.00 97.06 79 GLY A N 1
ATOM 627 C CA . GLY A 1 79 ? 3.256 -4.086 4.664 1.00 97.06 79 GLY A CA 1
ATOM 628 C C . GLY A 1 79 ? 3.643 -5.194 5.650 1.00 97.06 79 GLY A C 1
ATOM 629 O O . GLY A 1 79 ? 4.160 -4.919 6.730 1.00 97.06 79 GLY A O 1
ATOM 630 N N . ASP A 1 80 ? 3.523 -6.456 5.228 1.00 97.06 80 ASP A N 1
ATOM 631 C CA . ASP A 1 80 ? 3.966 -7.654 5.982 1.00 97.06 80 ASP A CA 1
ATOM 632 C C . ASP A 1 80 ? 5.497 -7.751 6.199 1.00 97.06 80 ASP A C 1
ATOM 634 O O . ASP A 1 80 ? 6.010 -8.716 6.780 1.00 97.06 80 ASP A O 1
ATOM 638 N N . GLY A 1 81 ? 6.250 -6.768 5.700 1.00 95.81 81 GLY A N 1
ATOM 639 C CA . GLY A 1 81 ? 7.691 -6.628 5.876 1.00 95.81 81 GLY A CA 1
ATOM 640 C C . GLY A 1 81 ? 8.437 -6.316 4.580 1.00 95.81 81 GLY A C 1
ATOM 641 O O . GLY A 1 81 ? 7.955 -6.577 3.472 1.00 95.81 81 GLY A O 1
ATOM 642 N N . ILE A 1 82 ? 9.652 -5.784 4.739 1.00 95.38 82 ILE A N 1
ATOM 643 C CA . ILE A 1 82 ? 10.571 -5.507 3.631 1.00 95.38 82 ILE A CA 1
ATOM 644 C C . ILE A 1 82 ? 10.867 -6.791 2.840 1.00 95.38 82 ILE A C 1
ATOM 646 O O . ILE A 1 82 ? 11.085 -7.856 3.419 1.00 95.38 82 ILE A O 1
ATOM 650 N N . GLY A 1 83 ? 10.800 -6.711 1.509 1.00 96.19 83 GLY A N 1
ATOM 651 C CA . GLY A 1 83 ? 10.979 -7.849 0.597 1.00 96.19 83 GLY A CA 1
ATOM 652 C C . GLY A 1 83 ? 9.786 -8.810 0.496 1.00 96.19 83 GLY A C 1
ATOM 653 O O . GLY A 1 83 ? 9.741 -9.613 -0.434 1.00 96.19 83 GLY A O 1
ATOM 654 N N . LYS A 1 84 ? 8.795 -8.724 1.394 1.00 98.00 84 LYS A N 1
ATOM 655 C CA . LYS A 1 84 ? 7.557 -9.521 1.313 1.00 98.00 84 LYS A CA 1
ATOM 656 C C . LYS A 1 84 ? 6.441 -8.780 0.594 1.00 98.00 84 LYS A C 1
ATOM 658 O O . LYS A 1 84 ? 5.705 -9.386 -0.176 1.00 98.00 84 LYS A O 1
ATOM 663 N N . THR A 1 85 ? 6.316 -7.486 0.863 1.00 98.31 85 THR A N 1
ATOM 664 C CA . THR A 1 85 ? 5.343 -6.606 0.210 1.00 98.31 85 THR A CA 1
ATOM 665 C C . THR A 1 85 ? 6.092 -5.733 -0.783 1.00 98.31 85 THR A C 1
ATOM 667 O O . THR A 1 85 ? 6.895 -4.898 -0.374 1.00 98.31 85 THR A O 1
ATOM 670 N N . ASN A 1 86 ? 5.878 -5.961 -2.077 1.00 97.94 86 ASN A N 1
ATOM 671 C CA . ASN A 1 86 ? 6.627 -5.305 -3.144 1.00 97.94 86 ASN A CA 1
ATOM 672 C C . ASN A 1 86 ? 5.660 -4.568 -4.071 1.00 97.94 86 ASN A C 1
ATOM 674 O O . ASN A 1 86 ? 4.830 -5.208 -4.713 1.00 97.94 86 ASN A O 1
ATOM 678 N N . VAL A 1 87 ? 5.793 -3.243 -4.164 1.00 97.62 87 VAL A N 1
ATOM 679 C CA . VAL A 1 87 ? 5.091 -2.423 -5.162 1.00 97.62 87 VAL A CA 1
ATOM 680 C C . VAL A 1 87 ? 6.061 -2.144 -6.299 1.00 97.62 87 VAL A C 1
ATOM 682 O O . VAL A 1 87 ? 7.155 -1.627 -6.071 1.00 97.62 87 VAL A O 1
ATOM 685 N N . VAL A 1 88 ? 5.698 -2.557 -7.509 1.00 96.81 88 VAL A N 1
ATOM 686 C CA . VAL A 1 88 ? 6.616 -2.629 -8.645 1.00 96.81 88 VAL A CA 1
ATOM 687 C C . VAL A 1 88 ? 6.045 -1.862 -9.826 1.00 96.81 88 VAL A C 1
ATOM 689 O O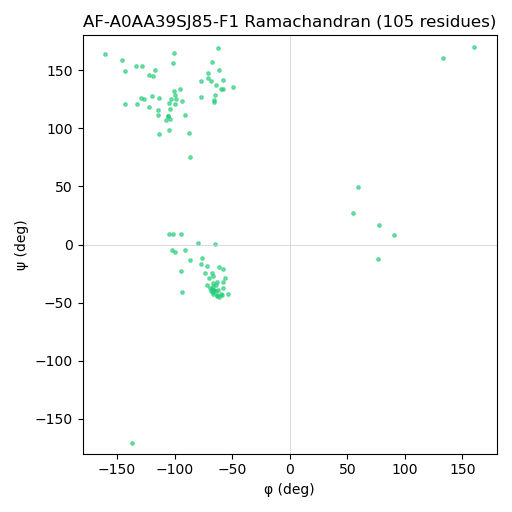 . VAL A 1 88 ? 4.961 -2.168 -10.315 1.00 96.81 88 VAL A O 1
ATOM 692 N N . SER A 1 89 ? 6.836 -0.921 -10.336 1.00 94.94 89 SER A N 1
ATOM 693 C CA . SER A 1 89 ? 6.573 -0.219 -11.587 1.00 94.94 89 SER A CA 1
ATOM 694 C C . SER A 1 89 ? 7.667 -0.499 -12.611 1.00 94.94 89 SER A C 1
ATOM 696 O O . SER A 1 89 ? 8.824 -0.736 -12.267 1.00 94.94 89 SER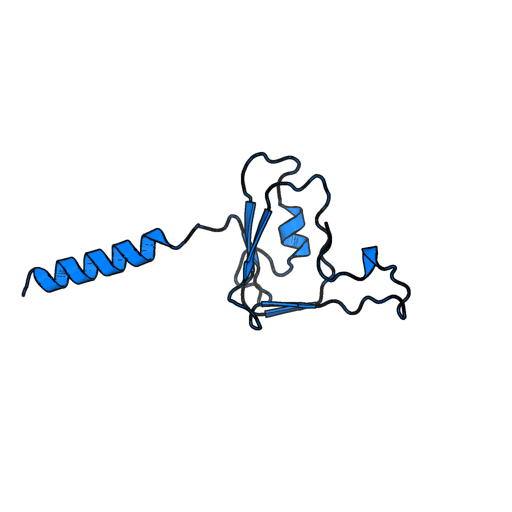 A O 1
ATOM 698 N N . SER A 1 90 ? 7.286 -0.458 -13.886 1.00 94.50 90 SER A N 1
ATOM 699 C CA . SER A 1 90 ? 8.191 -0.501 -15.035 1.00 94.50 90 SER A CA 1
ATOM 700 C C . SER A 1 90 ? 8.367 0.867 -15.708 1.00 94.50 90 SER A C 1
ATOM 702 O O . SER A 1 90 ? 8.917 0.927 -16.808 1.00 94.50 90 SER A O 1
ATOM 704 N N . ARG A 1 91 ? 7.857 1.955 -15.112 1.00 93.69 91 ARG A N 1
ATOM 705 C CA . ARG A 1 91 ? 7.942 3.307 -15.678 1.00 93.69 91 ARG A CA 1
ATOM 706 C C . ARG A 1 91 ? 9.332 3.903 -15.482 1.00 93.69 91 ARG A C 1
ATOM 708 O O . ARG A 1 91 ? 9.971 3.738 -14.450 1.00 93.69 91 ARG A O 1
ATOM 715 N N . SER A 1 92 ? 9.800 4.610 -16.500 1.00 93.25 92 SER A N 1
ATOM 716 C CA . SER A 1 92 ? 11.128 5.215 -16.553 1.00 93.25 92 SER A CA 1
ATOM 717 C C . SER A 1 92 ? 11.174 6.320 -17.607 1.00 93.25 92 SER A C 1
ATOM 719 O O . SER A 1 92 ? 10.370 6.338 -18.540 1.00 93.25 92 SER A O 1
ATOM 721 N N . ASN A 1 93 ? 12.200 7.171 -17.546 1.00 94.38 93 ASN A N 1
ATOM 722 C CA . ASN A 1 93 ? 12.459 8.154 -18.602 1.00 94.38 93 ASN A CA 1
ATOM 723 C C . ASN A 1 93 ? 12.651 7.492 -19.980 1.00 94.38 93 ASN A C 1
ATOM 725 O O . ASN A 1 93 ? 12.165 7.990 -20.990 1.00 94.38 93 ASN A O 1
ATOM 729 N N . SER A 1 94 ? 13.300 6.321 -20.026 1.00 93.31 94 SER A N 1
ATOM 730 C CA . SER A 1 94 ? 13.477 5.564 -21.273 1.00 93.31 94 SER A CA 1
ATOM 731 C C . SER A 1 94 ? 12.173 5.002 -21.844 1.00 93.31 94 SER A C 1
ATOM 733 O O . SER A 1 94 ? 12.095 4.776 -23.048 1.00 93.31 94 SER A O 1
ATOM 735 N N . SER A 1 95 ? 11.152 4.793 -21.008 1.00 91.50 95 SER A N 1
ATOM 736 C CA . SER A 1 95 ? 9.808 4.378 -21.428 1.00 91.50 95 SER A CA 1
ATOM 737 C C . SER A 1 95 ? 8.844 5.558 -21.618 1.00 91.50 95 SER A C 1
ATOM 739 O O . SER A 1 95 ? 7.658 5.337 -21.849 1.00 91.50 95 SER A O 1
ATOM 741 N N . GLY A 1 96 ? 9.343 6.801 -21.575 1.00 92.69 96 GLY A N 1
ATOM 742 C CA . GLY A 1 96 ? 8.568 8.016 -21.845 1.00 92.69 96 GLY A CA 1
ATOM 743 C C . GLY A 1 96 ? 7.893 8.647 -20.625 1.00 92.69 96 GLY A C 1
ATOM 744 O O . GLY A 1 96 ? 7.112 9.579 -20.792 1.00 92.69 96 GLY A O 1
ATOM 745 N N . PHE A 1 97 ? 8.187 8.175 -19.411 1.00 92.56 97 PHE A N 1
ATOM 746 C CA . PHE A 1 97 ? 7.646 8.740 -18.174 1.00 92.56 97 PHE A CA 1
ATOM 747 C C . PHE A 1 97 ? 8.654 9.685 -17.526 1.00 92.56 97 PHE A C 1
ATOM 749 O O . PHE A 1 97 ? 9.794 9.303 -17.252 1.00 92.56 97 PHE A O 1
ATOM 756 N N . GLY A 1 98 ? 8.225 10.922 -17.264 1.00 90.38 98 GLY A N 1
ATOM 757 C CA . GLY A 1 98 ? 9.042 11.904 -16.560 1.00 90.38 98 GLY A CA 1
ATOM 758 C C . GLY A 1 98 ? 9.384 11.453 -15.139 1.00 90.38 98 GLY A C 1
ATOM 759 O O . GLY A 1 98 ? 8.815 10.498 -14.612 1.00 90.38 98 GLY A O 1
ATOM 760 N N . ILE A 1 99 ? 10.302 12.170 -14.489 1.00 87.06 99 ILE A N 1
ATOM 761 C CA . ILE A 1 99 ? 10.755 11.839 -13.126 1.00 87.06 99 ILE A CA 1
ATOM 762 C C . ILE A 1 99 ? 9.560 11.728 -12.162 1.00 87.06 99 ILE A C 1
ATOM 764 O O . ILE A 1 99 ? 9.491 10.761 -11.407 1.00 87.06 99 ILE A O 1
ATOM 768 N N . GLY A 1 100 ? 8.588 12.645 -12.260 1.00 85.69 100 GLY A N 1
ATOM 769 C CA . GLY A 1 100 ? 7.375 12.636 -11.431 1.00 85.69 100 GLY A CA 1
ATOM 770 C C . GLY A 1 100 ? 6.425 11.459 -11.689 1.00 85.69 100 GLY A C 1
ATOM 771 O O . GLY A 1 100 ? 5.748 11.018 -10.769 1.00 85.69 100 GLY A O 1
ATOM 772 N N . ASP A 1 101 ? 6.430 10.892 -12.898 1.00 88.56 101 ASP A N 1
ATOM 773 C CA . ASP A 1 101 ? 5.511 9.814 -13.293 1.00 88.56 101 ASP A CA 1
ATOM 774 C C . ASP A 1 101 ? 6.145 8.417 -13.227 1.00 88.56 101 ASP A C 1
ATOM 776 O O . ASP A 1 101 ? 5.469 7.413 -13.470 1.00 88.56 101 ASP A O 1
ATOM 780 N N . SER A 1 102 ? 7.452 8.354 -12.957 1.00 91.62 102 SER A N 1
ATOM 781 C CA . SER A 1 102 ? 8.243 7.117 -12.946 1.00 91.62 102 SER A CA 1
ATOM 782 C C . SER A 1 102 ? 8.232 6.375 -11.606 1.00 91.62 102 SER A C 1
ATOM 784 O O . SER A 1 102 ? 8.630 5.213 -11.544 1.00 91.62 102 SER A O 1
ATOM 786 N N . ALA A 1 103 ? 7.765 7.020 -10.535 1.00 93.25 103 ALA A N 1
A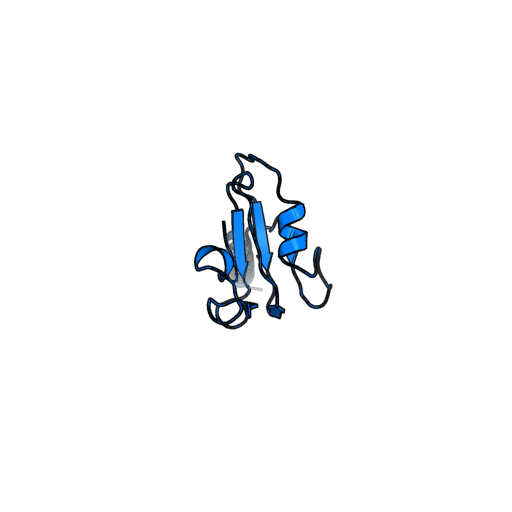TOM 787 C CA . ALA A 1 103 ? 7.656 6.396 -9.224 1.00 93.25 103 ALA A CA 1
ATOM 788 C C . ALA A 1 103 ? 6.573 5.301 -9.215 1.00 93.25 103 ALA A C 1
ATOM 790 O O . ALA A 1 103 ? 5.504 5.457 -9.800 1.00 93.25 103 ALA A O 1
ATOM 791 N N . ALA A 1 104 ? 6.836 4.190 -8.518 1.00 93.94 104 ALA A N 1
ATOM 792 C CA . ALA A 1 104 ? 5.834 3.138 -8.321 1.00 93.94 104 ALA A CA 1
ATOM 793 C C . ALA A 1 104 ? 4.694 3.576 -7.384 1.00 93.94 104 ALA A C 1
ATOM 795 O O . ALA A 1 104 ? 3.569 3.097 -7.509 1.00 93.94 104 ALA A O 1
ATOM 796 N N . LEU A 1 105 ? 5.006 4.490 -6.463 1.00 94.19 105 LEU A N 1
ATOM 797 C CA . LEU A 1 105 ? 4.101 5.143 -5.522 1.00 94.19 105 LEU A CA 1
ATOM 798 C C . LEU A 1 105 ? 4.402 6.646 -5.579 1.00 94.19 105 LEU A C 1
ATOM 800 O O . LEU A 1 105 ? 5.543 7.032 -5.318 1.00 94.19 105 LEU A O 1
ATOM 804 N N . SER A 1 106 ? 3.417 7.470 -5.928 1.00 93.56 106 SER A N 1
ATOM 805 C CA . SER A 1 106 ? 3.516 8.936 -5.952 1.00 93.56 106 SER A CA 1
ATOM 806 C C . SER A 1 106 ? 2.375 9.599 -5.177 1.00 93.56 106 SER A C 1
ATOM 808 O O . SER A 1 106 ? 1.296 9.017 -5.041 1.00 93.56 106 SER A O 1
ATOM 810 N N . GLU A 1 107 ? 2.635 10.809 -4.674 1.00 87.31 107 GLU A N 1
ATOM 811 C CA . GLU A 1 107 ? 1.705 11.699 -3.957 1.00 87.31 107 GLU A CA 1
ATOM 812 C C . GLU A 1 107 ? 1.637 13.089 -4.615 1.00 87.31 107 GLU A C 1
ATOM 814 O O . GLU A 1 107 ? 2.648 13.475 -5.252 1.00 87.31 107 GLU A O 1
#

Solvent-accessible surface area (backbone atoms only — not comparable to full-atom values): 6312 Å² total; per-residue (Å²): 136,66,69,66,58,56,52,52,51,51,49,53,52,51,58,61,64,75,73,64,81,81,54,80,44,40,29,20,70,89,53,89,43,82,26,55,41,68,60,62,53,57,69,72,53,60,69,70,39,95,54,80,43,36,37,33,36,45,57,39,79,42,83,44,72,33,73,45,58,87,53,57,37,53,74,43,81,46,57,73,38,90,90,40,36,42,74,41,52,88,51,28,65,92,76,73,24,52,82,84,63,25,46,33,67,42,109

Nearest PDB structures (foldseek):
  1xg2-assembly1_A  TM=9.751E-01  e=1.058E-07  Solanum lycopersicum
  1gq8-assembly1_A  TM=9.581E-01  e=2.495E-07  Daucus carota
  2nt9-assembly2_B  TM=8.427E-01  e=4.642E-03  Dickeya dadantii 3937
  2ntq-assembly2_B  TM=8.305E-01  e=8.407E-03  Dickeya dadantii 3937
  1qjv-assembly2_B  TM=8.105E-01  e=2.117E-02  Dickeya chrysanthemi

Organism: Acer saccharum (NCBI:txid4024)

InterPro domains:
  IPR000070 Pectinesterase, catalytic [PF01095] (24-96)
  IPR011050 Pectin lyase fold/virulence factor [SSF51126] (23-103)
  IPR012334 Pectin lyase fold [G3DSA:2.160.20.10] (21-107)